Protein AF-Q3SQY5-F1 (afdb_monomer_lite)

InterPro domains:
  IPR007627 RNA polymerase sigma-70 region 2 [PF04542] (38-84)
  IPR013325 RNA polymerase sigma factor, region 2 [SSF88946] (29-99)

Sequence (164 aa):
MTKRPSLSRPSFSRLLNVLMTDRAGVENAVRGRTGEVASADIVQETWLKLANHPSDSAIENPSAFVRRVAKNSATDYLRKERRRSALNTEVHDLLYDTEDELSPERLVIGRQAAECATPSIHCPSSDELRLFRGHGNGGSGSSGFEVRRPAGDAASVFGGWSGV

pLDDT: mean 71.9, std 22.6, range [28.92, 97.06]

Structure (mmCIF, N/CA/C/O backbone):
data_AF-Q3SQY5-F1
#
_entry.id   AF-Q3SQY5-F1
#
loop_
_atom_site.group_PDB
_atom_site.id
_atom_site.type_symbol
_atom_site.label_atom_id
_atom_site.label_alt_id
_atom_site.label_comp_id
_atom_site.label_asym_id
_atom_site.label_entity_id
_atom_site.label_seq_id
_atom_site.pdbx_PDB_ins_code
_atom_site.Cartn_x
_atom_site.Cartn_y
_atom_site.Cartn_z
_atom_site.occupancy
_atom_site.B_iso_or_equiv
_atom_site.auth_seq_id
_atom_site.auth_comp_id
_atom_site.auth_asym_id
_atom_site.auth_atom_id
_atom_site.pdbx_PDB_model_num
ATOM 1 N N . MET A 1 1 ? -6.729 10.608 40.765 1.00 44.75 1 MET A N 1
ATOM 2 C CA . MET A 1 1 ? -6.543 9.387 39.947 1.00 44.75 1 MET A CA 1
ATOM 3 C C . MET A 1 1 ? -7.543 9.401 38.799 1.00 44.75 1 MET A C 1
ATOM 5 O O . MET A 1 1 ? -8.704 9.074 39.001 1.00 44.75 1 MET A O 1
ATOM 9 N N . THR A 1 2 ? -7.138 9.858 37.615 1.00 51.47 2 THR A N 1
ATOM 10 C CA . THR A 1 2 ? -7.990 9.842 36.418 1.00 51.47 2 THR A CA 1
ATOM 11 C C . THR A 1 2 ? -7.954 8.441 35.808 1.00 51.47 2 THR A C 1
ATOM 13 O O . THR A 1 2 ? -6.910 7.944 35.389 1.00 51.47 2 THR A O 1
ATOM 16 N N . LYS A 1 3 ? -9.101 7.759 35.832 1.00 47.69 3 LYS A N 1
ATOM 17 C CA . LYS A 1 3 ? -9.290 6.429 35.248 1.00 47.69 3 LYS A CA 1
ATOM 18 C C . LYS A 1 3 ? -9.076 6.567 33.735 1.00 47.69 3 LYS A C 1
ATOM 20 O O . LYS A 1 3 ? -9.898 7.189 33.069 1.00 47.69 3 LYS A O 1
ATOM 25 N N . ARG A 1 4 ? -7.952 6.067 33.197 1.00 47.44 4 ARG A N 1
ATOM 26 C CA . ARG A 1 4 ? -7.758 6.013 31.737 1.00 47.44 4 ARG A CA 1
ATOM 27 C C . ARG A 1 4 ? -8.934 5.222 31.149 1.00 47.44 4 ARG A C 1
ATOM 29 O O . ARG A 1 4 ? -9.232 4.151 31.686 1.00 47.44 4 ARG A O 1
ATOM 36 N N . PRO A 1 5 ? -9.623 5.728 30.114 1.00 54.88 5 PRO A N 1
ATOM 37 C CA . PRO A 1 5 ? -10.715 4.991 29.497 1.00 54.88 5 PRO A CA 1
ATOM 38 C C . PRO A 1 5 ? -10.173 3.653 28.986 1.00 54.88 5 PRO A C 1
ATOM 40 O O . PRO A 1 5 ? -9.136 3.604 28.325 1.00 54.88 5 PRO A O 1
ATOM 43 N N . SER A 1 6 ? -10.838 2.556 29.348 1.00 51.09 6 SER A N 1
ATOM 44 C CA . SER A 1 6 ? -10.489 1.221 28.869 1.00 51.09 6 SER A CA 1
ATOM 45 C C . SER A 1 6 ? -10.702 1.181 27.357 1.00 51.09 6 SER A C 1
ATOM 47 O O . SER A 1 6 ? -11.838 1.164 26.883 1.00 51.09 6 SER A O 1
ATOM 49 N N . LEU A 1 7 ? -9.605 1.223 26.606 1.00 55.59 7 LEU A N 1
ATOM 50 C CA . LEU A 1 7 ? -9.607 1.178 25.150 1.00 55.59 7 LEU A CA 1
ATOM 51 C C . LEU A 1 7 ? -10.222 -0.148 24.682 1.00 55.59 7 LEU A C 1
ATOM 53 O O . LEU A 1 7 ? -9.710 -1.226 24.988 1.00 55.59 7 LEU A O 1
ATOM 57 N N . SER A 1 8 ? -11.338 -0.067 23.957 1.00 61.56 8 SER A N 1
ATOM 58 C CA . SER A 1 8 ? -11.998 -1.231 23.363 1.00 61.56 8 SER A CA 1
ATOM 59 C C . SER A 1 8 ? -11.048 -1.910 22.377 1.00 61.56 8 SER A C 1
ATOM 61 O O . SER A 1 8 ? -10.639 -1.302 21.389 1.00 61.56 8 SER A O 1
ATOM 63 N N . ARG A 1 9 ? -10.733 -3.185 22.613 1.00 65.12 9 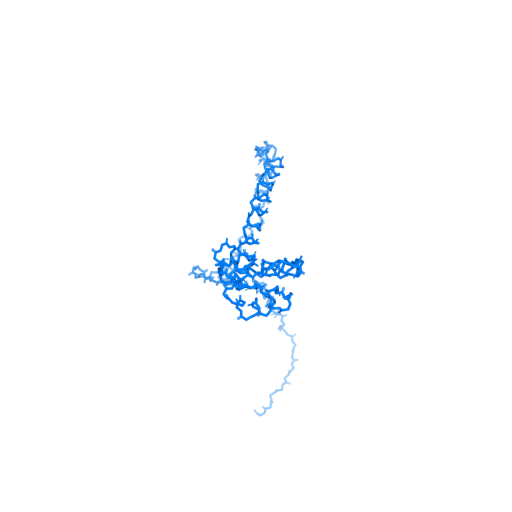ARG A N 1
ATOM 64 C CA . ARG A 1 9 ? -10.001 -4.039 21.667 1.00 65.12 9 ARG A CA 1
ATOM 65 C C . ARG A 1 9 ? -10.817 -4.159 20.374 1.00 65.12 9 ARG A C 1
ATOM 67 O O . ARG A 1 9 ? -11.973 -4.586 20.450 1.00 65.12 9 ARG A O 1
ATOM 74 N N . PRO A 1 10 ? -10.320 -3.739 19.201 1.00 69.56 10 PRO A N 1
ATOM 75 C CA . PRO A 1 10 ? -11.078 -3.926 17.975 1.00 69.5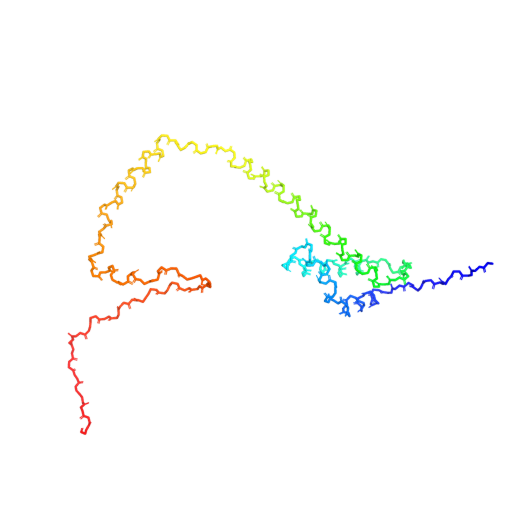6 10 PRO A CA 1
ATOM 76 C C . PRO A 1 10 ? -10.964 -5.378 17.505 1.00 69.56 10 PRO A C 1
ATOM 78 O O . PRO A 1 10 ? -9.873 -5.925 17.369 1.00 69.56 10 PRO A O 1
ATOM 81 N N . SER A 1 11 ? -12.101 -5.991 17.191 1.00 83.81 11 SER A N 1
ATOM 82 C CA . SER A 1 11 ? -12.109 -7.220 16.404 1.00 83.81 11 SER A CA 1
ATOM 83 C C . SER A 1 11 ? -11.656 -6.931 14.969 1.00 83.81 11 SER A C 1
ATOM 85 O O . SER A 1 11 ? -11.804 -5.809 14.472 1.00 83.81 11 SER A O 1
ATOM 87 N N . PHE A 1 12 ? -11.152 -7.951 14.272 1.00 88.56 12 PHE A N 1
ATOM 88 C CA . PHE A 1 12 ? -10.824 -7.860 12.847 1.00 88.56 12 PHE A CA 1
ATOM 89 C C . PHE A 1 12 ? -11.974 -7.254 12.028 1.00 88.56 12 PHE A C 1
ATOM 91 O O . PHE A 1 12 ? -11.747 -6.340 11.239 1.00 88.56 12 PHE A O 1
ATOM 98 N N . SER A 1 13 ? -13.221 -7.659 12.295 1.00 89.25 13 SER A N 1
ATOM 99 C CA . SER A 1 13 ? -14.415 -7.126 11.627 1.00 89.25 13 SER A CA 1
ATOM 100 C C . SER A 1 13 ? -14.546 -5.604 11.747 1.00 89.25 13 SER A C 1
ATOM 102 O O . SER A 1 13 ? -14.976 -4.951 10.799 1.00 89.25 13 SER A O 1
ATOM 104 N N . ARG A 1 14 ? -14.135 -5.010 12.878 1.00 90.69 14 ARG A N 1
ATOM 105 C CA . ARG A 1 14 ? -14.128 -3.550 13.062 1.00 90.69 14 ARG A CA 1
ATOM 106 C C . ARG A 1 14 ? -13.052 -2.877 12.213 1.00 90.69 14 ARG A C 1
ATOM 108 O O . ARG A 1 14 ? -13.329 -1.856 11.592 1.00 90.69 14 ARG A O 1
ATOM 115 N N . LEU A 1 15 ? -11.840 -3.431 12.180 1.00 92.38 15 LEU A N 1
ATOM 116 C CA . LEU A 1 15 ? -10.749 -2.912 11.344 1.00 92.38 15 LEU A CA 1
ATOM 117 C C . LEU A 1 15 ? -11.083 -3.034 9.855 1.00 92.38 15 LEU A C 1
ATOM 119 O O . LEU A 1 15 ? -10.828 -2.111 9.084 1.00 92.38 15 LEU A O 1
ATOM 123 N N . LEU A 1 16 ? -11.710 -4.145 9.470 1.00 92.81 16 LEU A N 1
ATOM 124 C CA . LEU A 1 16 ? -12.164 -4.383 8.112 1.00 92.81 16 LEU A CA 1
ATOM 125 C C . LEU A 1 16 ? -13.266 -3.403 7.711 1.00 92.81 16 LEU A C 1
ATOM 127 O O . LEU A 1 16 ? -13.177 -2.805 6.646 1.00 92.81 16 LEU A O 1
ATOM 131 N N . ASN A 1 17 ? -14.266 -3.180 8.566 1.00 94.50 17 ASN A N 1
ATOM 132 C CA . ASN A 1 17 ? -15.318 -2.201 8.294 1.00 94.50 17 ASN A CA 1
ATOM 133 C C . ASN A 1 17 ? -14.736 -0.796 8.050 1.00 94.50 17 ASN A C 1
ATOM 135 O O . ASN A 1 17 ? -15.119 -0.129 7.090 1.00 94.50 17 ASN A O 1
ATOM 139 N N . VAL A 1 18 ? -13.750 -0.387 8.854 1.00 94.62 18 VAL A N 1
ATOM 140 C CA . VAL A 1 18 ? -13.029 0.881 8.667 1.00 94.62 18 VAL A CA 1
ATOM 141 C C . VAL A 1 18 ? -12.300 0.921 7.323 1.00 94.62 18 VAL A C 1
ATOM 143 O O . VAL A 1 18 ? -12.439 1.900 6.593 1.00 94.62 18 VAL A O 1
ATOM 146 N N . LEU A 1 19 ? -11.559 -0.135 6.975 1.00 94.75 19 LEU A N 1
ATOM 147 C CA . LEU A 1 19 ? -10.857 -0.223 5.692 1.00 94.75 19 LEU A CA 1
ATOM 148 C C . LEU A 1 19 ? -11.824 -0.155 4.503 1.00 94.75 19 LEU A C 1
ATOM 150 O O . LEU A 1 19 ? -11.540 0.538 3.534 1.00 94.75 19 LEU A O 1
ATOM 154 N N . MET A 1 20 ? -12.953 -0.861 4.571 1.00 95.00 20 MET A N 1
ATOM 155 C CA . MET A 1 20 ? -13.927 -0.910 3.477 1.00 95.00 20 MET A CA 1
ATOM 156 C C . MET A 1 20 ? -14.684 0.412 3.325 1.00 95.00 20 MET A C 1
ATOM 158 O O . MET A 1 20 ? -14.947 0.832 2.203 1.00 95.00 20 MET A O 1
ATOM 162 N N . THR A 1 21 ? -14.980 1.097 4.433 1.00 96.69 21 THR A N 1
ATOM 163 C CA . THR A 1 21 ? -15.661 2.402 4.419 1.00 96.69 21 THR A CA 1
ATOM 164 C C . THR A 1 21 ? -14.761 3.510 3.861 1.00 96.69 21 THR A C 1
ATOM 166 O O . THR A 1 21 ? -15.222 4.363 3.112 1.00 96.69 21 THR A O 1
ATOM 169 N N . ASP A 1 22 ? -13.466 3.490 4.188 1.00 94.06 22 ASP A N 1
ATOM 170 C CA . ASP A 1 22 ? -12.476 4.500 3.776 1.00 94.06 22 ASP A CA 1
ATOM 171 C C . ASP A 1 22 ? -11.528 3.976 2.681 1.00 94.06 22 ASP A C 1
ATOM 173 O O . ASP A 1 22 ? -10.376 4.404 2.558 1.00 94.06 22 ASP A O 1
ATOM 177 N N . ARG A 1 23 ? -11.990 3.014 1.874 1.00 93.81 23 ARG A N 1
ATOM 178 C CA . ARG A 1 23 ? -11.135 2.313 0.908 1.00 93.81 23 ARG A CA 1
ATOM 179 C C . ARG A 1 23 ? -10.469 3.274 -0.074 1.00 93.81 23 ARG A C 1
ATOM 181 O O . ARG A 1 23 ? -9.260 3.201 -0.270 1.00 93.81 23 ARG A O 1
ATOM 188 N N . ALA A 1 24 ? -11.235 4.207 -0.638 1.00 93.38 24 ALA A N 1
ATOM 189 C CA . ALA A 1 24 ? -10.720 5.190 -1.590 1.00 93.38 24 ALA A CA 1
ATOM 190 C C . ALA A 1 24 ? -9.651 6.103 -0.961 1.00 93.38 24 ALA A C 1
ATOM 192 O O . ALA A 1 24 ? -8.642 6.418 -1.592 1.00 93.38 24 ALA A O 1
ATOM 193 N N . GLY A 1 25 ? -9.829 6.498 0.305 1.00 92.81 25 GLY A N 1
ATOM 194 C CA . GLY A 1 25 ? -8.846 7.295 1.036 1.00 92.81 25 GLY A CA 1
ATOM 195 C C . GLY A 1 25 ? -7.539 6.536 1.262 1.00 92.81 25 GLY A C 1
ATOM 196 O O . GLY A 1 25 ? -6.454 7.100 1.096 1.00 92.81 25 GLY A O 1
ATOM 197 N N . VAL A 1 26 ? -7.635 5.246 1.591 1.00 94.00 26 VAL A N 1
ATOM 198 C CA . VAL A 1 26 ? -6.478 4.358 1.751 1.00 94.00 26 VAL A CA 1
ATOM 199 C C . VAL A 1 26 ? -5.766 4.122 0.417 1.00 94.00 26 VAL A C 1
ATOM 201 O O . VAL A 1 26 ? -4.546 4.277 0.352 1.00 94.00 26 VAL A O 1
ATOM 204 N N . GLU A 1 27 ? -6.502 3.821 -0.654 1.00 94.75 27 GLU A N 1
ATOM 205 C CA . GLU A 1 27 ? -5.946 3.664 -2.003 1.00 94.75 27 GLU A CA 1
ATOM 206 C C . GLU A 1 27 ? -5.206 4.926 -2.447 1.00 94.75 27 GLU A C 1
ATOM 208 O O . GLU A 1 27 ? -4.061 4.845 -2.879 1.00 94.75 27 GLU A O 1
ATOM 213 N N . ASN A 1 28 ? -5.799 6.108 -2.268 1.00 92.94 28 ASN A N 1
ATOM 214 C CA . ASN A 1 28 ? -5.165 7.373 -2.646 1.00 92.94 28 ASN A CA 1
ATOM 215 C C . ASN A 1 28 ? -3.886 7.654 -1.847 1.00 92.94 28 ASN A C 1
ATOM 217 O O . ASN A 1 28 ? -2.888 8.102 -2.416 1.00 92.94 28 ASN A O 1
ATOM 221 N N . ALA A 1 29 ? -3.875 7.336 -0.548 1.00 89.12 29 ALA A N 1
ATOM 222 C CA . ALA A 1 29 ? -2.691 7.491 0.296 1.00 89.12 29 ALA A CA 1
ATOM 223 C C . ALA A 1 29 ? -1.518 6.591 -0.142 1.00 89.12 29 ALA A C 1
ATOM 225 O O . ALA A 1 29 ? -0.352 6.953 0.042 1.00 89.12 29 ALA A O 1
ATOM 226 N N . VAL A 1 30 ? -1.821 5.424 -0.712 1.00 94.56 30 VAL A N 1
ATOM 227 C CA . VAL A 1 30 ? -0.835 4.460 -1.216 1.00 94.56 30 VAL A CA 1
ATOM 228 C C . VAL A 1 30 ? -0.397 4.796 -2.644 1.00 94.56 30 VAL A C 1
ATOM 230 O O . VAL A 1 30 ? 0.804 4.801 -2.939 1.00 94.56 30 VAL A O 1
ATOM 233 N N . ARG A 1 31 ? -1.356 5.124 -3.516 1.00 94.25 31 ARG A N 1
ATOM 234 C CA . ARG A 1 31 ? -1.158 5.435 -4.938 1.00 94.25 31 ARG A CA 1
ATOM 235 C C . ARG A 1 31 ? -0.142 6.552 -5.131 1.00 94.25 31 ARG A C 1
ATOM 237 O O . ARG A 1 31 ? 0.779 6.401 -5.926 1.00 94.25 31 ARG A O 1
ATOM 244 N N . GLY A 1 32 ? -0.226 7.613 -4.323 1.00 88.56 32 GLY A N 1
ATOM 245 C CA . GLY A 1 32 ? 0.715 8.737 -4.381 1.00 88.56 32 GLY A CA 1
ATOM 246 C C . GLY A 1 32 ? 2.184 8.370 -4.117 1.00 88.56 32 GLY A C 1
ATOM 247 O O . GLY A 1 32 ? 3.063 9.182 -4.376 1.00 88.56 32 GLY A O 1
ATOM 248 N N . ARG A 1 33 ? 2.473 7.168 -3.599 1.00 87.00 33 ARG A N 1
ATOM 249 C CA . ARG A 1 33 ? 3.842 6.702 -3.310 1.00 87.00 33 ARG A CA 1
ATOM 250 C C . ARG A 1 33 ? 4.313 5.573 -4.220 1.00 87.00 33 ARG A C 1
ATOM 252 O O . ARG A 1 33 ? 5.513 5.343 -4.296 1.00 87.00 33 ARG A O 1
ATOM 259 N N . THR A 1 34 ? 3.390 4.826 -4.817 1.00 91.00 34 THR A N 1
ATOM 260 C CA . THR A 1 34 ? 3.687 3.531 -5.459 1.00 91.00 34 THR A CA 1
ATOM 261 C C . THR A 1 34 ? 3.158 3.415 -6.884 1.00 91.00 34 THR A C 1
ATOM 263 O O . THR A 1 34 ? 3.546 2.494 -7.594 1.00 91.00 34 THR A O 1
ATOM 266 N N . GLY A 1 35 ? 2.335 4.368 -7.326 1.00 89.94 35 GLY A N 1
ATOM 267 C CA . GLY A 1 35 ? 1.661 4.318 -8.618 1.00 89.94 35 GLY A CA 1
ATOM 268 C C . GLY A 1 35 ? 0.338 3.557 -8.560 1.00 89.94 35 GLY A C 1
ATOM 269 O O . GLY A 1 35 ? -0.077 3.043 -7.522 1.00 89.94 35 GLY A O 1
ATOM 270 N N . GLU A 1 36 ? -0.359 3.532 -9.692 1.00 88.06 36 GLU A N 1
ATOM 271 C CA . GLU A 1 36 ? -1.694 2.942 -9.803 1.00 88.06 36 GLU A CA 1
ATOM 272 C C . GLU A 1 36 ? -1.670 1.415 -9.712 1.00 88.06 36 GLU A C 1
ATOM 274 O O . GLU A 1 36 ? -2.385 0.848 -8.888 1.00 88.06 36 GLU A O 1
ATOM 279 N N . VAL A 1 37 ? -0.786 0.769 -10.476 1.00 86.56 37 VAL A N 1
ATOM 280 C CA . VAL A 1 37 ? -0.700 -0.697 -10.571 1.00 86.56 37 VAL A CA 1
ATOM 281 C C . VAL A 1 37 ? -0.420 -1.337 -9.208 1.00 86.56 37 VAL A C 1
ATOM 283 O O . VAL A 1 37 ? -1.137 -2.235 -8.786 1.00 86.56 37 VAL A O 1
ATOM 286 N N . ALA A 1 38 ? 0.565 -0.823 -8.467 1.00 91.75 38 ALA A N 1
ATOM 287 C CA . ALA A 1 38 ? 0.957 -1.385 -7.172 1.00 91.75 38 ALA A CA 1
ATOM 288 C C . ALA A 1 38 ? -0.054 -1.110 -6.043 1.00 91.75 38 ALA A C 1
ATOM 290 O O . ALA A 1 38 ? -0.009 -1.750 -4.990 1.00 91.75 38 ALA A O 1
ATOM 291 N N . SER A 1 39 ? -0.957 -0.139 -6.221 1.00 93.00 39 SER A N 1
ATOM 292 C CA . SER A 1 39 ? -1.839 0.311 -5.141 1.00 93.00 39 SER A CA 1
ATOM 293 C C . SER A 1 39 ? -2.837 -0.761 -4.698 1.00 93.00 39 SER A C 1
ATOM 295 O O . SER A 1 39 ? -3.060 -0.919 -3.495 1.00 93.00 39 SER A O 1
ATOM 297 N N . ALA A 1 40 ? -3.389 -1.529 -5.642 1.00 92.62 40 ALA A N 1
ATOM 298 C CA . ALA A 1 40 ? -4.348 -2.594 -5.360 1.00 92.62 40 ALA A CA 1
ATOM 299 C C . ALA A 1 40 ? -3.719 -3.704 -4.503 1.00 92.62 40 ALA A C 1
ATOM 301 O O . ALA A 1 40 ? -4.272 -4.065 -3.459 1.00 92.62 40 ALA A O 1
ATOM 302 N N . ASP A 1 41 ? -2.523 -4.155 -4.883 1.00 94.69 41 ASP A N 1
ATOM 303 C CA . ASP A 1 41 ? -1.765 -5.186 -4.167 1.00 94.69 41 ASP A CA 1
ATOM 304 C C . ASP A 1 41 ? -1.415 -4.743 -2.745 1.00 94.69 41 ASP A C 1
ATOM 306 O O . ASP A 1 41 ? -1.535 -5.502 -1.784 1.00 94.69 41 ASP A O 1
ATOM 310 N N . ILE A 1 42 ? -1.031 -3.479 -2.565 1.00 96.69 42 ILE A N 1
ATOM 311 C CA . ILE A 1 42 ? -0.708 -2.944 -1.238 1.00 96.69 42 ILE A CA 1
ATOM 312 C C . ILE A 1 42 ? -1.955 -2.859 -0.349 1.00 96.69 42 ILE A C 1
ATOM 314 O O . ILE A 1 42 ? -1.869 -3.086 0.862 1.00 96.69 42 ILE A O 1
ATOM 318 N N . VAL A 1 43 ? -3.124 -2.540 -0.910 1.00 95.62 43 VAL A N 1
ATOM 319 C CA . VAL A 1 43 ? -4.386 -2.565 -0.155 1.00 95.62 43 VAL A CA 1
ATOM 320 C C . VAL A 1 43 ? -4.757 -3.994 0.241 1.00 95.62 43 VAL A C 1
ATOM 322 O O . VAL A 1 43 ? -5.205 -4.214 1.368 1.00 95.62 43 VAL A O 1
ATOM 325 N N . GLN A 1 44 ? -4.510 -4.975 -0.623 1.00 94.50 44 GLN A N 1
ATOM 326 C CA . GLN A 1 44 ? -4.675 -6.386 -0.280 1.00 94.50 44 GLN A CA 1
ATOM 327 C C . GLN A 1 44 ? -3.706 -6.823 0.833 1.00 94.50 44 GLN A C 1
ATOM 329 O O . GLN A 1 44 ? -4.128 -7.428 1.817 1.00 94.50 44 GLN A O 1
ATOM 334 N N . GLU A 1 45 ? -2.430 -6.453 0.748 1.00 96.56 45 GLU A N 1
ATOM 335 C CA . GLU A 1 45 ? -1.436 -6.709 1.800 1.00 96.56 45 GLU A CA 1
ATOM 336 C C . GLU A 1 45 ? -1.845 -6.058 3.133 1.00 96.56 45 GLU A C 1
ATOM 338 O O . GLU A 1 45 ? -1.691 -6.636 4.210 1.00 96.56 45 GLU A O 1
ATOM 343 N N . THR A 1 46 ? -2.428 -4.860 3.068 1.00 96.69 46 THR A N 1
ATOM 344 C CA . THR A 1 46 ? -2.989 -4.176 4.239 1.00 96.69 46 THR A CA 1
ATOM 345 C C . THR A 1 46 ? -4.093 -5.015 4.873 1.00 96.69 46 THR A C 1
ATOM 347 O O . THR A 1 46 ? -4.082 -5.206 6.087 1.00 96.69 46 THR A O 1
ATOM 350 N N . TRP A 1 47 ? -5.014 -5.557 4.073 1.00 95.88 47 TRP A N 1
ATOM 351 C CA . TRP A 1 47 ? -6.064 -6.452 4.557 1.00 95.88 47 TRP A CA 1
ATOM 352 C C . TRP A 1 47 ? -5.486 -7.681 5.270 1.00 95.88 47 TRP A C 1
ATOM 354 O O . TRP A 1 47 ? -5.894 -7.975 6.394 1.00 95.88 47 TRP A O 1
ATOM 364 N N . LEU A 1 48 ? -4.481 -8.337 4.677 1.00 95.62 48 LEU A N 1
ATOM 365 C CA . LEU A 1 48 ? -3.814 -9.506 5.266 1.00 95.62 48 LEU A CA 1
ATOM 366 C C . LEU A 1 48 ? -3.164 -9.177 6.616 1.00 95.62 48 LEU A C 1
ATOM 368 O O . LEU A 1 48 ? -3.300 -9.929 7.582 1.00 95.62 48 LEU A O 1
ATOM 372 N N . LYS A 1 49 ? -2.498 -8.023 6.724 1.00 94.31 49 LYS A N 1
ATOM 373 C CA . LYS A 1 49 ? -1.891 -7.569 7.985 1.00 94.31 49 LYS A CA 1
ATOM 374 C C . LYS A 1 49 ? -2.926 -7.256 9.064 1.00 94.31 49 LYS A C 1
ATOM 376 O O . LYS A 1 49 ? -2.662 -7.506 10.236 1.00 94.31 49 LYS A O 1
ATOM 381 N N . LEU A 1 50 ? -4.091 -6.724 8.690 1.00 93.62 50 LEU A N 1
ATOM 382 C CA . LEU A 1 50 ? -5.193 -6.503 9.630 1.00 93.62 50 LEU A CA 1
ATOM 383 C C . LEU A 1 50 ? -5.830 -7.826 10.076 1.00 93.62 50 LEU A C 1
ATOM 385 O O . LEU A 1 50 ? -6.183 -7.950 11.245 1.00 93.62 50 LEU A O 1
ATOM 389 N N . ALA A 1 51 ? -5.950 -8.807 9.176 1.00 91.31 51 ALA A N 1
ATOM 390 C CA . ALA A 1 51 ? -6.481 -10.138 9.479 1.00 91.31 51 ALA A CA 1
ATOM 391 C C . ALA A 1 51 ? -5.593 -10.909 10.462 1.00 91.31 51 ALA A C 1
ATOM 393 O O . ALA A 1 51 ? -6.094 -11.547 11.382 1.00 91.31 51 ALA A O 1
ATOM 394 N N . ASN A 1 52 ? -4.276 -10.778 10.312 1.00 90.75 52 ASN A N 1
ATOM 395 C CA . ASN A 1 52 ? -3.293 -11.396 11.201 1.00 90.75 52 ASN A CA 1
ATOM 396 C C . ASN A 1 52 ? -3.023 -10.582 12.478 1.00 90.75 52 ASN A C 1
ATOM 398 O O . ASN A 1 52 ? -2.149 -10.941 13.268 1.00 90.75 52 ASN A O 1
ATOM 402 N N . HIS A 1 53 ? -3.730 -9.469 12.687 1.00 86.81 53 HIS A N 1
ATOM 403 C CA . HIS A 1 53 ? -3.501 -8.627 13.849 1.00 86.81 53 HIS A CA 1
ATOM 404 C C . HIS A 1 53 ? -4.073 -9.273 15.124 1.00 86.81 53 HIS A C 1
ATOM 406 O O . HIS A 1 53 ? -5.263 -9.603 15.155 1.00 86.81 53 HIS A O 1
ATOM 412 N N . PRO A 1 54 ? -3.285 -9.406 16.209 1.00 80.31 54 PRO A N 1
ATOM 413 C CA . PRO A 1 54 ? -3.757 -10.018 17.446 1.00 80.31 54 PRO A CA 1
ATOM 414 C C . PRO A 1 54 ? -4.960 -9.271 18.027 1.00 80.31 54 PRO A C 1
ATOM 416 O O . PRO A 1 54 ? -4.903 -8.059 18.248 1.00 80.31 54 PRO A O 1
ATOM 419 N N . SER A 1 55 ? -6.032 -9.999 18.336 1.00 68.56 55 SER A N 1
ATOM 420 C CA . SER A 1 55 ? -7.289 -9.430 18.847 1.00 68.56 55 SER A CA 1
ATOM 421 C C . SER A 1 55 ? -7.164 -8.813 20.249 1.00 68.56 55 SER A C 1
ATOM 423 O O . SER A 1 55 ? -8.020 -8.032 20.654 1.00 68.56 55 SER A O 1
ATOM 425 N N . ASP A 1 56 ? -6.093 -9.127 20.986 1.00 62.59 56 ASP A N 1
ATOM 426 C CA . ASP A 1 56 ? -5.870 -8.660 22.363 1.00 62.59 56 ASP A CA 1
ATOM 427 C C . ASP A 1 56 ? -5.238 -7.270 22.482 1.00 62.59 56 ASP A C 1
ATOM 429 O O . ASP A 1 56 ? -5.153 -6.698 23.574 1.00 62.59 56 ASP A O 1
ATOM 433 N N . SER A 1 57 ? -4.822 -6.689 21.363 1.00 70.06 57 SER A N 1
ATOM 434 C CA . SER A 1 57 ? -4.168 -5.386 21.345 1.00 70.06 57 SER A CA 1
ATOM 435 C C . SER A 1 57 ? -5.197 -4.253 21.339 1.00 70.06 57 SER A C 1
ATOM 437 O O . SER A 1 57 ? -6.058 -4.133 20.466 1.00 70.06 57 SER A O 1
ATOM 439 N N . ALA A 1 58 ? -5.131 -3.401 22.358 1.00 77.69 58 ALA A N 1
ATOM 440 C CA . ALA A 1 58 ? -5.998 -2.238 22.457 1.00 77.69 58 ALA A CA 1
ATOM 441 C C . ALA A 1 58 ? -5.603 -1.187 21.405 1.00 77.69 58 ALA A C 1
ATOM 443 O O . ALA A 1 58 ? -4.491 -0.661 21.437 1.00 77.69 58 ALA A O 1
ATOM 444 N N . ILE A 1 59 ? -6.518 -0.858 20.488 1.00 85.00 59 ILE A N 1
ATOM 445 C CA . ILE A 1 59 ? -6.322 0.199 19.487 1.00 85.00 59 ILE A CA 1
ATOM 446 C C . ILE A 1 59 ? -7.308 1.327 19.777 1.00 85.00 59 ILE A C 1
ATOM 448 O O . ILE A 1 59 ? -8.516 1.174 19.618 1.00 85.00 59 ILE A O 1
ATOM 452 N N . GLU A 1 60 ? -6.772 2.482 20.155 1.00 85.56 60 GLU A N 1
ATOM 453 C CA . GLU A 1 60 ? -7.555 3.681 20.467 1.00 85.56 60 GLU A CA 1
ATOM 454 C C . GLU A 1 60 ? -8.211 4.307 19.233 1.00 85.56 60 GLU A C 1
ATOM 456 O O . GLU A 1 60 ? -9.384 4.670 19.267 1.00 85.56 60 GLU A O 1
ATOM 461 N N . ASN A 1 61 ? -7.476 4.383 18.118 1.00 90.06 61 ASN A N 1
ATOM 462 C CA . ASN A 1 61 ? -7.967 4.952 16.866 1.00 90.06 61 ASN A CA 1
ATOM 463 C C . ASN A 1 61 ? -7.830 3.945 15.708 1.00 90.06 61 ASN A C 1
ATOM 465 O O . ASN A 1 61 ? -6.782 3.890 15.056 1.00 90.06 61 ASN A O 1
ATOM 469 N N . PRO A 1 62 ? -8.887 3.156 15.429 1.00 91.12 62 PRO A N 1
ATOM 470 C CA . PRO A 1 62 ? -8.902 2.179 14.342 1.00 91.12 62 PRO A CA 1
ATOM 471 C C . PRO A 1 62 ? -8.617 2.772 12.957 1.00 91.12 62 PRO A C 1
ATOM 473 O O . PRO A 1 62 ? -7.899 2.160 12.175 1.00 91.12 62 PRO A O 1
ATOM 476 N N . SER A 1 63 ? -9.122 3.974 12.654 1.00 92.50 63 SER A N 1
ATOM 477 C CA . SER A 1 63 ? -8.905 4.622 11.349 1.00 92.50 63 SER A CA 1
ATOM 478 C C . SER A 1 63 ? -7.443 5.013 11.148 1.00 92.50 63 SER A C 1
ATOM 480 O O . SER A 1 63 ? -6.824 4.645 10.146 1.00 92.50 63 SER A O 1
ATOM 482 N N . ALA A 1 64 ? -6.847 5.678 12.141 1.00 92.81 64 ALA A N 1
ATOM 483 C CA . ALA A 1 64 ? -5.431 6.027 12.099 1.00 92.81 64 ALA A CA 1
ATOM 484 C C . ALA A 1 64 ? -4.543 4.776 12.040 1.00 92.81 64 ALA A C 1
ATOM 486 O O . ALA A 1 64 ? -3.520 4.772 11.352 1.00 92.81 64 ALA A O 1
ATOM 487 N N . PHE A 1 65 ? -4.944 3.708 12.734 1.00 93.50 65 PHE A N 1
ATOM 488 C CA . PHE A 1 65 ? -4.251 2.429 12.694 1.00 93.50 65 PHE A CA 1
ATOM 489 C C . PHE A 1 65 ? -4.275 1.804 11.292 1.00 93.50 65 PHE A C 1
ATOM 491 O O . PHE A 1 65 ? -3.208 1.525 10.749 1.00 93.50 65 PHE A O 1
ATOM 498 N N . VAL A 1 66 ? -5.446 1.670 10.659 1.00 95.00 66 VAL A N 1
ATOM 499 C CA . VAL A 1 66 ? -5.577 1.130 9.291 1.00 95.00 66 VAL A CA 1
ATOM 500 C C . VAL A 1 66 ? -4.737 1.934 8.294 1.00 95.00 66 VAL A C 1
ATOM 502 O O . VAL A 1 66 ? -3.947 1.362 7.542 1.00 95.00 66 VAL A O 1
ATOM 505 N N . ARG A 1 67 ? -4.815 3.271 8.340 1.00 94.31 67 ARG A N 1
ATOM 506 C CA . ARG A 1 67 ? -4.012 4.151 7.471 1.00 94.31 67 ARG A CA 1
ATOM 507 C C . ARG A 1 67 ? -2.508 3.991 7.704 1.00 94.31 67 ARG A C 1
ATOM 509 O O . ARG A 1 67 ? -1.726 4.034 6.752 1.00 94.31 67 ARG A O 1
ATOM 516 N N . ARG A 1 68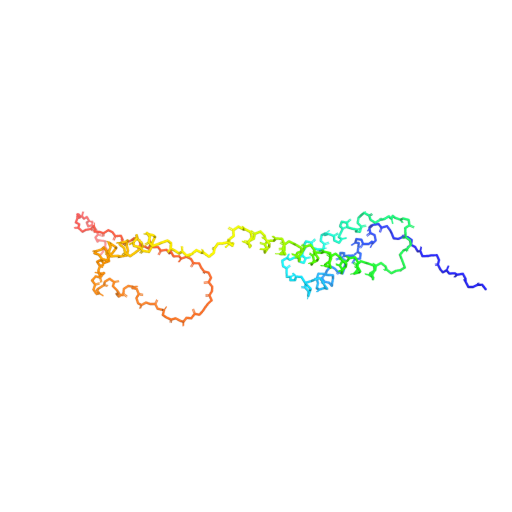 ? -2.081 3.768 8.952 1.00 94.81 68 ARG A N 1
ATOM 517 C CA . ARG A 1 68 ? -0.680 3.471 9.284 1.00 94.81 68 ARG A CA 1
ATOM 518 C C . ARG A 1 68 ? -0.237 2.131 8.701 1.00 94.81 68 ARG A C 1
ATOM 520 O O . ARG A 1 68 ? 0.839 2.076 8.111 1.00 94.81 68 ARG A O 1
ATOM 527 N N . VAL A 1 69 ? -1.049 1.081 8.829 1.00 95.88 69 VAL A N 1
ATOM 528 C CA . VAL A 1 69 ? -0.747 -0.241 8.252 1.00 95.88 69 VAL A CA 1
ATOM 529 C C . VAL A 1 69 ? -0.616 -0.146 6.731 1.00 95.88 69 VAL A C 1
ATOM 531 O O . VAL A 1 69 ? 0.345 -0.679 6.176 1.00 95.88 69 VAL A O 1
ATOM 534 N N . ALA A 1 70 ? -1.493 0.605 6.062 1.00 96.62 70 ALA A N 1
ATOM 535 C CA . ALA A 1 70 ? -1.404 0.834 4.620 1.00 96.62 70 ALA A CA 1
ATOM 536 C C . ALA A 1 70 ? -0.123 1.576 4.213 1.00 96.62 70 ALA A C 1
ATOM 538 O O . ALA A 1 70 ? 0.618 1.126 3.339 1.00 96.62 70 ALA A O 1
ATOM 539 N N . LYS A 1 71 ? 0.202 2.677 4.901 1.00 95.31 71 LYS A N 1
ATOM 540 C CA . LYS A 1 71 ? 1.432 3.447 4.653 1.00 95.31 71 LYS A CA 1
ATOM 541 C C . LYS A 1 71 ? 2.696 2.610 4.870 1.00 95.31 71 LYS A C 1
ATOM 543 O O . LYS A 1 71 ? 3.651 2.712 4.095 1.00 95.31 71 LYS A O 1
ATOM 548 N N . ASN A 1 72 ? 2.713 1.792 5.920 1.00 96.00 72 ASN A N 1
ATOM 549 C CA . ASN A 1 72 ? 3.831 0.898 6.201 1.00 96.00 72 ASN A CA 1
ATOM 550 C C . ASN A 1 72 ? 3.954 -0.171 5.112 1.00 96.00 72 ASN A C 1
ATOM 552 O O . ASN A 1 72 ? 5.048 -0.388 4.607 1.00 96.00 72 ASN A O 1
ATOM 556 N N . SER A 1 73 ? 2.837 -0.748 4.664 1.00 97.06 73 SER A N 1
ATOM 557 C CA . SER A 1 73 ? 2.824 -1.723 3.565 1.00 97.06 73 SER A CA 1
ATOM 558 C C . SER A 1 73 ? 3.334 -1.132 2.253 1.00 97.06 73 SER A C 1
ATOM 560 O O . SER A 1 73 ? 4.143 -1.765 1.582 1.00 97.06 73 SER A O 1
ATOM 562 N N . ALA A 1 74 ? 2.976 0.115 1.937 1.00 96.50 74 ALA A N 1
ATOM 563 C CA . ALA A 1 74 ? 3.541 0.828 0.792 1.00 96.50 74 ALA A CA 1
ATOM 564 C C . ALA A 1 74 ? 5.060 1.037 0.926 1.00 96.50 74 ALA A C 1
ATOM 566 O O . ALA A 1 74 ? 5.810 0.889 -0.034 1.00 96.50 74 ALA A O 1
ATOM 567 N N . THR A 1 75 ? 5.535 1.358 2.132 1.00 95.62 75 THR A N 1
ATOM 568 C CA . THR A 1 75 ? 6.972 1.524 2.401 1.00 95.62 75 THR A CA 1
ATOM 569 C C . THR A 1 75 ? 7.723 0.200 2.249 1.00 95.62 75 THR A C 1
ATOM 571 O O . THR A 1 75 ? 8.799 0.164 1.653 1.00 95.62 75 THR A O 1
ATOM 574 N N . ASP A 1 76 ? 7.155 -0.893 2.754 1.00 95.50 76 ASP A N 1
ATOM 575 C CA . ASP A 1 76 ? 7.727 -2.234 2.627 1.00 95.50 76 ASP A CA 1
ATOM 576 C C . ASP A 1 76 ? 7.770 -2.687 1.166 1.00 95.50 76 ASP A C 1
ATOM 578 O O . ASP A 1 76 ? 8.777 -3.251 0.734 1.00 95.50 76 ASP A O 1
ATOM 582 N N . TYR A 1 77 ? 6.715 -2.394 0.398 1.00 95.50 77 TYR A N 1
ATOM 583 C CA . TYR A 1 77 ? 6.677 -2.612 -1.045 1.00 95.50 77 TYR A CA 1
ATOM 584 C C . TYR A 1 77 ? 7.830 -1.878 -1.738 1.00 95.50 77 TYR A C 1
ATOM 586 O O . TYR A 1 77 ? 8.648 -2.519 -2.389 1.00 95.50 77 TYR A O 1
ATOM 594 N N . LEU A 1 78 ? 7.988 -0.570 -1.507 1.00 94.19 78 LEU A N 1
ATOM 595 C CA . LEU A 1 78 ? 9.071 0.220 -2.110 1.00 94.19 78 LEU A CA 1
ATOM 596 C C . LEU A 1 78 ? 10.468 -0.284 -1.721 1.00 94.19 78 LEU A C 1
ATOM 598 O O . LEU A 1 78 ? 11.388 -0.266 -2.535 1.00 94.19 78 LEU A O 1
ATOM 602 N N . ARG A 1 79 ? 10.645 -0.766 -0.486 1.00 93.69 79 ARG A N 1
ATOM 603 C CA . ARG A 1 79 ? 11.907 -1.385 -0.046 1.00 93.69 79 ARG A CA 1
ATOM 604 C C . ARG A 1 79 ? 12.182 -2.711 -0.749 1.00 93.69 79 ARG A C 1
ATOM 606 O O . ARG A 1 79 ? 13.339 -3.014 -1.030 1.00 93.69 79 ARG A O 1
ATOM 613 N N . LYS A 1 80 ? 11.153 -3.534 -0.980 1.00 93.56 80 LYS A N 1
ATOM 614 C CA . LYS A 1 80 ? 11.275 -4.776 -1.761 1.00 93.56 80 LYS A CA 1
ATOM 615 C C . LYS A 1 80 ? 11.594 -4.452 -3.217 1.00 93.56 80 LYS A C 1
ATOM 617 O O . LYS A 1 80 ? 12.511 -5.053 -3.761 1.00 93.56 80 LYS A O 1
ATOM 622 N N . GLU A 1 81 ? 10.913 -3.469 -3.790 1.00 92.94 81 GLU A N 1
ATOM 623 C CA . GLU A 1 81 ? 11.094 -3.073 -5.183 1.00 92.94 81 GLU A CA 1
ATOM 624 C C . GLU A 1 81 ? 12.485 -2.492 -5.437 1.00 92.94 81 GLU A C 1
ATOM 626 O O . GLU A 1 81 ? 13.175 -2.924 -6.352 1.00 92.94 81 GLU A O 1
ATOM 631 N N . ARG A 1 82 ? 12.983 -1.624 -4.547 1.00 91.00 82 ARG A N 1
ATOM 632 C CA . ARG A 1 82 ? 14.366 -1.132 -4.626 1.00 91.00 82 ARG A CA 1
ATOM 633 C C . ARG A 1 82 ? 15.388 -2.270 -4.555 1.00 91.00 82 ARG A C 1
ATOM 635 O O . ARG A 1 82 ? 16.359 -2.244 -5.299 1.00 91.00 82 ARG A O 1
ATOM 642 N N . ARG A 1 83 ? 15.183 -3.263 -3.680 1.00 90.75 83 ARG A N 1
ATOM 643 C CA . ARG A 1 83 ? 16.076 -4.433 -3.601 1.00 90.75 83 ARG A CA 1
ATOM 644 C C . ARG A 1 83 ? 16.026 -5.283 -4.868 1.00 90.75 83 ARG A C 1
ATOM 646 O O . ARG A 1 83 ? 17.072 -5.719 -5.322 1.00 90.75 83 ARG A O 1
ATOM 653 N N . ARG A 1 84 ? 14.836 -5.503 -5.438 1.00 90.19 84 ARG A N 1
ATOM 654 C CA . ARG A 1 84 ? 14.673 -6.222 -6.713 1.00 90.19 84 ARG A CA 1
ATOM 655 C C . ARG A 1 84 ? 15.352 -5.486 -7.858 1.00 90.19 84 ARG A C 1
ATOM 657 O O . ARG A 1 84 ? 16.059 -6.119 -8.624 1.00 90.19 84 ARG A O 1
ATOM 664 N N . SER A 1 85 ? 15.177 -4.169 -7.934 1.00 88.56 85 SER A N 1
ATOM 665 C CA . SER A 1 85 ? 15.840 -3.340 -8.937 1.00 88.56 85 SER A CA 1
ATOM 666 C C . SER A 1 85 ? 17.359 -3.387 -8.794 1.00 88.56 85 SER A C 1
ATOM 668 O O . SER A 1 85 ? 18.023 -3.560 -9.801 1.00 88.56 85 SER A O 1
ATOM 670 N N . ALA A 1 86 ? 17.900 -3.278 -7.575 1.00 87.19 86 ALA A N 1
ATOM 671 C CA . ALA A 1 86 ? 19.343 -3.369 -7.339 1.00 87.19 86 ALA A CA 1
ATOM 672 C C . ALA A 1 86 ? 19.904 -4.732 -7.765 1.00 87.19 86 ALA A C 1
ATOM 674 O O . ALA A 1 86 ? 20.862 -4.781 -8.522 1.00 87.19 86 ALA A O 1
ATOM 675 N N . LEU A 1 87 ? 19.244 -5.827 -7.372 1.00 86.00 87 LEU A N 1
ATOM 676 C CA . LEU A 1 87 ? 19.626 -7.172 -7.801 1.00 86.00 87 LEU A CA 1
ATOM 677 C C . LEU A 1 87 ? 19.523 -7.337 -9.323 1.00 86.00 87 LEU A C 1
ATOM 679 O O . LEU A 1 87 ? 20.375 -7.970 -9.924 1.00 86.00 87 LEU A O 1
ATOM 683 N N . ASN A 1 88 ? 18.489 -6.783 -9.959 1.00 83.69 88 ASN A N 1
ATOM 684 C CA . ASN A 1 88 ? 18.343 -6.869 -11.409 1.00 83.69 88 ASN A CA 1
ATOM 685 C C . ASN A 1 88 ? 19.436 -6.076 -12.136 1.00 83.69 88 ASN A C 1
ATOM 687 O O . ASN A 1 88 ? 19.915 -6.532 -13.163 1.00 83.69 88 ASN A O 1
ATOM 691 N N . THR A 1 89 ? 19.851 -4.927 -11.594 1.00 80.62 89 THR A N 1
ATOM 692 C CA . THR A 1 89 ? 21.018 -4.187 -12.089 1.00 80.62 89 THR A CA 1
ATOM 693 C C . THR A 1 89 ? 22.291 -5.002 -11.902 1.00 80.62 89 THR A C 1
ATOM 695 O O . THR A 1 89 ? 22.980 -5.225 -12.878 1.00 80.62 89 THR A O 1
ATOM 698 N N . GLU A 1 90 ? 22.554 -5.548 -10.714 1.00 75.75 90 GLU A N 1
ATOM 699 C CA . GLU A 1 90 ? 23.731 -6.398 -10.471 1.00 75.75 90 GLU A CA 1
ATOM 700 C C . GLU A 1 90 ? 23.759 -7.633 -11.385 1.00 75.75 90 GLU A C 1
ATOM 702 O O . GLU A 1 90 ? 24.804 -7.998 -11.907 1.00 75.75 90 GLU A O 1
ATOM 707 N N . VAL A 1 91 ? 22.614 -8.285 -11.603 1.00 80.25 91 VAL A N 1
ATOM 708 C CA . VAL A 1 91 ? 22.494 -9.418 -12.531 1.00 80.25 91 VAL A CA 1
ATOM 709 C C . VAL A 1 91 ? 22.693 -8.965 -13.973 1.00 80.25 91 VAL A C 1
ATOM 711 O O . VAL A 1 91 ? 23.324 -9.684 -14.740 1.00 80.25 91 VAL A O 1
ATOM 714 N N . HIS A 1 92 ? 22.163 -7.803 -14.357 1.00 78.75 92 HIS A N 1
ATOM 715 C CA . HIS A 1 92 ? 22.389 -7.247 -15.684 1.00 78.75 92 HIS A CA 1
ATOM 716 C C . HIS A 1 92 ? 23.871 -6.940 -15.894 1.00 78.75 92 HIS A C 1
ATOM 718 O O . HIS A 1 92 ? 24.429 -7.403 -16.877 1.00 78.75 92 HIS A O 1
ATOM 724 N N . ASP A 1 93 ? 24.518 -6.277 -14.942 1.00 75.75 93 ASP A N 1
ATOM 725 C CA . ASP A 1 93 ? 25.948 -5.997 -14.985 1.00 75.75 93 ASP A CA 1
ATOM 726 C C . ASP A 1 93 ? 26.7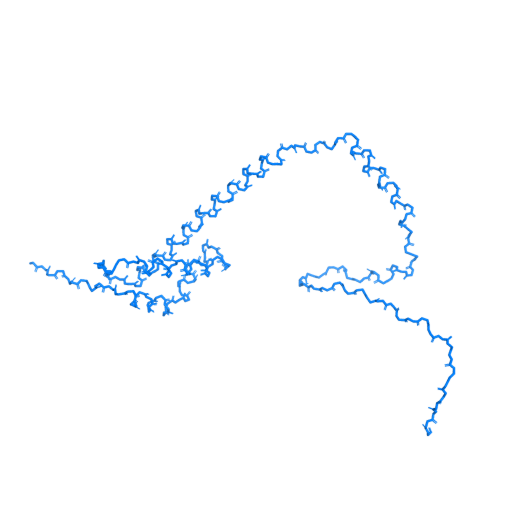29 -7.317 -15.063 1.00 75.75 93 ASP A C 1
ATOM 728 O O . ASP A 1 93 ? 27.492 -7.514 -15.987 1.00 75.75 93 ASP A O 1
ATOM 732 N N . LEU A 1 94 ? 26.461 -8.319 -14.221 1.00 75.38 94 LEU A N 1
ATOM 733 C CA . LEU A 1 94 ? 27.169 -9.609 -14.295 1.00 75.38 94 LEU A CA 1
ATOM 734 C C . LEU A 1 94 ? 26.951 -10.390 -15.602 1.00 75.38 94 LEU A C 1
ATOM 736 O O . LEU A 1 94 ? 27.844 -11.121 -16.030 1.00 75.38 94 LEU A O 1
ATOM 740 N N . LEU A 1 95 ? 25.753 -10.324 -16.187 1.00 76.06 95 LEU A N 1
ATOM 741 C CA . LEU A 1 95 ? 25.413 -11.077 -17.399 1.00 76.06 95 LEU A CA 1
ATOM 742 C C . LEU A 1 95 ? 25.769 -10.331 -18.688 1.00 76.06 95 LEU A C 1
ATOM 744 O O . LEU A 1 95 ? 25.898 -10.977 -19.726 1.00 76.06 95 LEU A O 1
ATOM 748 N N . TYR A 1 96 ? 25.882 -9.004 -18.632 1.00 69.12 96 TYR A N 1
ATOM 749 C CA . TYR A 1 96 ? 26.062 -8.135 -19.791 1.00 69.12 96 TYR A CA 1
ATOM 750 C C . TYR A 1 96 ? 27.282 -7.189 -19.673 1.00 69.12 96 TYR A C 1
ATOM 752 O O . TYR A 1 96 ? 27.513 -6.440 -20.620 1.00 69.12 96 TYR A O 1
ATOM 760 N N . ASP A 1 97 ? 28.116 -7.270 -18.617 1.00 60.53 97 ASP A N 1
ATOM 761 C CA . ASP A 1 97 ? 29.515 -6.780 -18.607 1.00 60.53 97 ASP A CA 1
ATOM 762 C C . ASP A 1 97 ? 30.370 -7.690 -19.491 1.00 60.53 97 ASP A C 1
ATOM 764 O O . ASP A 1 97 ? 31.197 -8.499 -19.068 1.00 60.53 97 ASP A O 1
ATOM 768 N N . THR A 1 98 ? 30.160 -7.528 -20.780 1.00 58.34 98 THR A N 1
ATOM 769 C CA . THR A 1 98 ? 31.217 -7.606 -21.765 1.00 58.34 98 THR A CA 1
ATOM 770 C C . THR A 1 98 ? 30.879 -6.493 -22.723 1.00 58.34 98 THR A C 1
ATOM 772 O O . THR A 1 98 ? 29.808 -6.524 -23.331 1.00 58.34 98 THR A O 1
ATOM 775 N N . GLU A 1 99 ? 31.758 -5.502 -22.847 1.00 59.09 99 GLU A N 1
ATOM 776 C CA . GLU A 1 99 ? 31.781 -4.684 -24.049 1.00 59.09 99 GLU A CA 1
ATOM 777 C C . GLU A 1 99 ? 31.685 -5.669 -25.223 1.00 59.09 99 GLU A C 1
ATOM 779 O O . GLU A 1 99 ? 32.572 -6.502 -25.415 1.00 59.09 99 GLU A O 1
ATOM 784 N N . ASP A 1 100 ? 30.551 -5.664 -25.934 1.00 60.66 100 ASP A N 1
ATOM 785 C CA . ASP A 1 100 ? 30.387 -6.367 -27.206 1.00 60.66 100 ASP A CA 1
ATOM 786 C C . ASP A 1 100 ? 31.262 -5.582 -28.192 1.00 60.66 100 ASP A C 1
ATOM 788 O O . ASP A 1 100 ? 30.770 -4.868 -29.068 1.00 60.66 100 ASP A O 1
ATOM 792 N N . GLU A 1 101 ? 32.587 -5.627 -27.993 1.00 65.94 101 GLU A N 1
ATOM 793 C CA . GLU A 1 101 ? 33.542 -5.379 -29.054 1.00 65.94 101 GLU A CA 1
ATOM 794 C C . GLU A 1 101 ? 33.178 -6.411 -30.107 1.00 65.94 101 GLU A C 1
ATOM 796 O O . GLU A 1 101 ? 33.521 -7.592 -30.022 1.00 65.94 101 GLU A O 1
ATOM 801 N N . LEU A 1 102 ? 32.356 -5.963 -31.057 1.00 66.88 102 LEU A N 1
ATOM 802 C CA . LEU A 1 102 ? 31.939 -6.748 -32.195 1.00 66.88 102 LEU A CA 1
ATOM 803 C C . LEU A 1 102 ? 33.213 -7.306 -32.812 1.00 66.88 102 LEU A C 1
ATOM 805 O O . LEU A 1 102 ? 33.986 -6.561 -33.416 1.00 66.88 102 LEU A O 1
ATOM 809 N N . SER A 1 103 ? 33.420 -8.609 -32.625 1.00 76.00 103 SER A N 1
ATOM 810 C CA . SER A 1 103 ? 34.595 -9.299 -33.140 1.00 76.00 103 SER A CA 1
ATOM 811 C C . SER A 1 103 ? 34.802 -8.907 -34.608 1.00 76.00 103 SER A C 1
ATOM 813 O O . SER A 1 103 ? 33.801 -8.781 -35.332 1.00 76.00 103 SER A O 1
ATOM 815 N N . PRO A 1 104 ? 36.041 -8.708 -35.088 1.00 79.06 104 PRO A N 1
ATOM 816 C CA . PRO A 1 104 ? 36.296 -8.326 -36.476 1.00 79.06 104 PRO A CA 1
ATOM 817 C C . PRO A 1 104 ? 35.536 -9.200 -37.488 1.00 79.06 104 PRO A C 1
ATOM 819 O O . PRO A 1 104 ? 35.015 -8.710 -38.489 1.00 79.06 104 PRO A O 1
ATOM 822 N N . GLU A 1 105 ? 35.372 -10.485 -37.178 1.00 83.00 105 GLU A N 1
ATOM 823 C CA . GLU A 1 105 ? 34.591 -11.453 -37.943 1.00 83.00 105 GLU A CA 1
ATOM 824 C C . GLU A 1 105 ? 33.093 -11.101 -37.972 1.00 83.00 105 GLU A C 1
ATOM 826 O O . GLU A 1 105 ? 32.476 -11.156 -39.035 1.00 83.00 105 GLU A O 1
ATOM 831 N N . ARG A 1 106 ? 32.493 -10.683 -36.847 1.00 79.25 106 ARG A N 1
ATOM 832 C CA . ARG A 1 106 ? 31.084 -10.242 -36.784 1.00 79.25 106 ARG A CA 1
ATOM 833 C C . ARG A 1 106 ? 30.849 -8.970 -37.594 1.00 79.25 106 ARG A C 1
ATOM 835 O O . ARG A 1 106 ? 29.808 -8.859 -38.241 1.00 79.25 106 ARG A O 1
ATOM 842 N N . LEU A 1 107 ? 31.803 -8.038 -37.594 1.00 84.00 107 LEU A N 1
ATOM 843 C CA . LEU A 1 107 ? 31.734 -6.826 -38.418 1.00 84.00 107 LEU A CA 1
ATOM 844 C C . LEU A 1 107 ? 31.763 -7.162 -39.913 1.00 84.00 107 LEU A C 1
ATOM 846 O O . LEU A 1 107 ? 30.954 -6.636 -40.681 1.00 84.00 107 LEU A O 1
ATOM 850 N N . VAL A 1 108 ? 32.650 -8.073 -40.323 1.00 88.75 108 VAL A N 1
ATOM 851 C CA . VAL A 1 108 ? 32.736 -8.543 -41.714 1.00 88.75 108 VAL A CA 1
ATOM 852 C C . VAL A 1 108 ? 31.457 -9.273 -42.127 1.00 88.75 108 VAL A C 1
ATOM 854 O O . VAL A 1 108 ? 30.893 -8.955 -43.172 1.00 88.75 108 VAL A O 1
ATOM 857 N N . ILE A 1 109 ? 30.948 -10.184 -41.291 1.00 85.69 109 ILE A N 1
ATOM 858 C CA . ILE A 1 109 ? 29.699 -10.916 -41.549 1.00 85.69 109 ILE A CA 1
ATOM 859 C C . ILE A 1 109 ? 28.510 -9.951 -41.655 1.00 85.69 109 ILE A C 1
ATOM 861 O O . ILE A 1 109 ? 27.706 -10.072 -42.576 1.00 85.69 109 ILE A O 1
ATOM 865 N N . GLY A 1 110 ? 28.405 -8.965 -40.758 1.00 83.19 110 GLY A N 1
ATOM 866 C CA . GLY A 1 110 ? 27.341 -7.957 -40.797 1.00 83.19 110 GLY A CA 1
ATOM 867 C C . GLY A 1 110 ? 27.375 -7.113 -42.072 1.00 83.19 110 GLY A C 1
ATOM 868 O O . GLY A 1 110 ? 26.337 -6.881 -42.694 1.00 83.19 110 GLY A O 1
ATOM 869 N N . ARG A 1 111 ? 28.573 -6.709 -42.513 1.00 85.56 111 ARG A N 1
ATOM 870 C CA . ARG A 1 111 ? 28.764 -5.965 -43.764 1.00 85.56 111 ARG A CA 1
ATOM 871 C C . ARG A 1 111 ? 28.392 -6.799 -44.989 1.00 85.56 111 ARG A C 1
ATOM 873 O O . ARG A 1 111 ? 27.649 -6.319 -45.839 1.00 85.56 111 ARG A O 1
ATOM 880 N N . GLN A 1 112 ? 28.838 -8.052 -45.047 1.00 86.25 112 GLN A N 1
ATOM 881 C CA . GLN A 1 112 ? 28.499 -8.973 -46.135 1.00 86.25 112 GLN A CA 1
ATOM 882 C C . GLN A 1 112 ? 26.999 -9.282 -46.182 1.00 86.25 112 GLN A C 1
ATOM 884 O O . GLN A 1 112 ? 26.418 -9.333 -47.263 1.00 86.25 112 GLN A O 1
ATOM 889 N N . ALA A 1 113 ? 26.351 -9.448 -45.026 1.00 81.81 113 ALA A N 1
ATOM 890 C CA . ALA A 1 113 ? 24.907 -9.653 -44.945 1.00 81.81 113 ALA A CA 1
ATOM 891 C C . ALA A 1 113 ? 24.128 -8.434 -45.466 1.00 81.81 113 ALA A C 1
ATOM 893 O O . ALA A 1 113 ? 23.166 -8.600 -46.216 1.00 81.81 113 ALA A O 1
ATOM 894 N N . ALA A 1 114 ? 24.565 -7.216 -45.126 1.00 78.06 114 ALA A N 1
ATOM 895 C CA . ALA A 1 114 ? 23.974 -5.984 -45.644 1.00 78.06 114 ALA A CA 1
ATOM 896 C C . ALA A 1 114 ? 24.174 -5.845 -47.161 1.00 78.06 114 ALA A C 1
ATOM 898 O O . ALA A 1 114 ? 23.220 -5.547 -47.874 1.00 78.06 114 ALA A O 1
ATOM 899 N N . GLU A 1 115 ? 25.381 -6.116 -47.666 1.00 76.75 115 GLU A N 1
ATOM 900 C CA . GLU A 1 115 ? 25.693 -6.100 -49.101 1.00 76.75 115 GLU A CA 1
ATOM 901 C C . GLU A 1 115 ? 24.861 -7.143 -49.872 1.00 76.75 115 GLU A C 1
ATOM 903 O O . GLU A 1 115 ? 24.265 -6.818 -50.899 1.00 76.75 115 GLU A O 1
ATOM 908 N N . CYS A 1 116 ? 24.720 -8.361 -49.341 1.00 69.44 116 CYS A N 1
ATOM 909 C CA . CYS A 1 116 ? 23.915 -9.436 -49.931 1.00 69.44 116 CYS A CA 1
ATOM 910 C C . CYS A 1 116 ? 22.400 -9.143 -49.908 1.00 69.44 116 CYS A C 1
ATOM 912 O O . CYS A 1 116 ? 21.662 -9.621 -50.769 1.00 69.44 116 CYS A O 1
ATOM 914 N N . ALA A 1 117 ? 21.923 -8.313 -48.973 1.00 64.12 117 ALA A N 1
ATOM 915 C CA . ALA A 1 117 ? 20.527 -7.876 -48.924 1.00 64.12 117 ALA A CA 1
ATOM 916 C C . ALA A 1 117 ? 20.185 -6.797 -49.976 1.00 64.12 117 ALA A C 1
ATOM 918 O O . ALA A 1 117 ? 19.015 -6.645 -50.336 1.00 64.12 117 ALA A O 1
ATOM 919 N N . THR A 1 118 ? 21.177 -6.069 -50.511 1.00 58.09 118 THR A N 1
ATOM 920 C CA . THR A 1 118 ? 20.949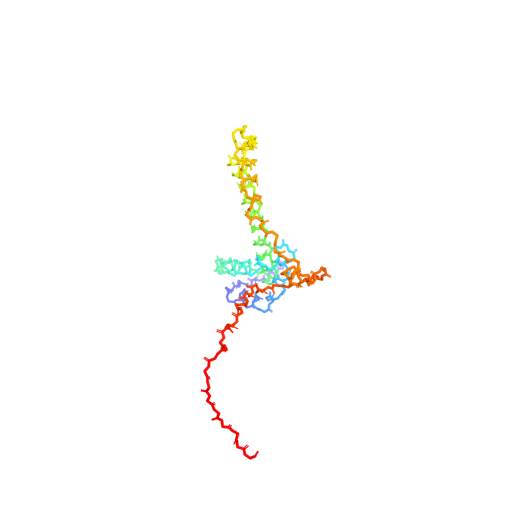 -4.974 -51.478 1.00 58.09 118 THR A CA 1
ATOM 921 C C . THR A 1 118 ? 20.310 -5.378 -52.818 1.00 58.09 118 THR A C 1
ATOM 923 O O . THR A 1 118 ? 19.436 -4.634 -53.263 1.00 58.09 118 THR A O 1
ATOM 926 N N . PRO A 1 119 ? 20.611 -6.527 -53.463 1.00 56.34 119 PRO A N 1
ATOM 927 C CA . PRO A 1 119 ? 19.935 -6.904 -54.708 1.00 56.34 119 PRO A CA 1
ATOM 928 C C . PRO A 1 119 ? 18.473 -7.346 -54.525 1.00 56.34 119 PRO A C 1
ATOM 930 O O . PRO A 1 119 ? 17.747 -7.416 -55.513 1.00 56.34 119 PRO A O 1
ATOM 933 N N . SER A 1 120 ? 18.021 -7.635 -53.295 1.00 50.28 120 SER A N 1
ATOM 934 C CA . SER A 1 120 ? 16.630 -8.049 -53.020 1.00 50.28 120 SER A CA 1
ATOM 935 C C . SER A 1 120 ? 15.725 -6.911 -52.549 1.00 50.28 120 SER A C 1
ATOM 937 O O . SER A 1 120 ? 14.508 -7.084 -52.502 1.00 50.28 120 SER A O 1
ATOM 939 N N . ILE A 1 121 ? 16.272 -5.719 -52.289 1.00 53.59 121 ILE A N 1
ATOM 940 C CA . ILE A 1 121 ? 15.479 -4.484 -52.264 1.00 53.59 121 ILE A CA 1
ATOM 941 C C . ILE A 1 121 ? 15.293 -4.060 -53.726 1.00 53.59 121 ILE A C 1
ATOM 943 O O . ILE A 1 121 ? 15.786 -3.031 -54.184 1.00 53.59 121 ILE A O 1
ATOM 947 N N . HIS A 1 122 ? 14.595 -4.906 -54.492 1.00 53.72 122 HIS A N 1
ATOM 948 C CA . HIS A 1 122 ? 13.950 -4.469 -55.716 1.00 53.72 122 HIS A CA 1
ATOM 949 C C . HIS A 1 122 ? 13.057 -3.309 -55.294 1.00 53.72 122 HIS A C 1
ATOM 951 O O . HIS A 1 122 ? 12.090 -3.491 -54.558 1.00 53.72 122 HIS A O 1
ATOM 957 N N . CYS A 1 123 ? 13.437 -2.110 -55.722 1.00 49.53 123 CYS A N 1
ATOM 958 C CA . CYS A 1 123 ? 12.637 -0.904 -55.630 1.00 49.53 123 CYS A CA 1
ATOM 959 C C . CYS A 1 123 ? 11.189 -1.267 -55.988 1.00 49.53 123 CYS A C 1
ATOM 961 O O . CYS A 1 123 ? 10.971 -1.643 -57.142 1.00 49.53 123 CYS A O 1
ATOM 963 N N . PRO A 1 124 ? 10.205 -1.235 -55.070 1.00 50.59 124 PRO A N 1
ATOM 964 C CA . PRO A 1 124 ? 8.817 -1.217 -55.500 1.00 50.59 124 PRO A CA 1
ATOM 965 C C . PRO A 1 124 ? 8.742 -0.109 -56.546 1.00 50.59 124 PRO A C 1
ATOM 967 O O . PRO A 1 124 ? 9.134 1.031 -56.269 1.00 50.59 124 PRO A O 1
ATOM 970 N N . SER A 1 125 ? 8.390 -0.465 -57.785 1.00 52.47 125 SER A N 1
ATOM 971 C CA . SER A 1 125 ? 8.270 0.516 -58.862 1.00 52.47 125 SER A CA 1
ATOM 972 C C . SER A 1 125 ? 7.438 1.696 -58.346 1.00 52.47 125 SER A C 1
ATOM 974 O O . SER A 1 125 ? 6.615 1.525 -57.448 1.00 52.47 125 SER A O 1
ATOM 976 N N . SER A 1 126 ? 7.680 2.911 -58.838 1.00 48.62 126 SER A N 1
ATOM 977 C CA . SER A 1 126 ? 7.125 4.147 -58.255 1.00 48.62 126 SER A CA 1
ATOM 978 C C . SER A 1 126 ? 5.602 4.112 -57.982 1.00 48.62 1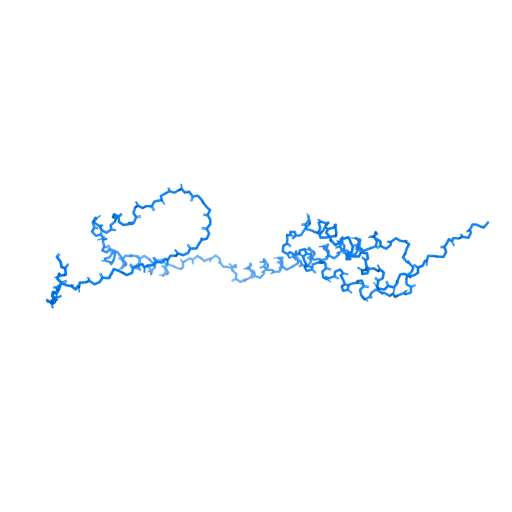26 SER A C 1
ATOM 980 O O . SER A 1 126 ? 5.128 4.829 -57.098 1.00 48.62 126 SER A O 1
ATOM 982 N N . ASP A 1 127 ? 4.855 3.237 -58.663 1.00 49.56 127 ASP A N 1
ATOM 983 C CA . ASP A 1 127 ? 3.432 2.970 -58.435 1.00 49.56 127 ASP A CA 1
ATOM 984 C C . ASP A 1 127 ? 3.107 2.248 -57.109 1.00 49.56 127 ASP A C 1
ATOM 986 O O . ASP A 1 127 ? 2.113 2.585 -56.469 1.00 49.56 127 ASP A O 1
ATOM 990 N N . GLU A 1 128 ? 3.957 1.344 -56.615 1.00 48.84 128 GLU A N 1
ATOM 991 C CA . GLU A 1 128 ? 3.782 0.668 -55.315 1.00 48.84 128 GLU A CA 1
ATOM 992 C C . GLU A 1 128 ? 4.112 1.590 -54.122 1.00 48.84 128 GLU A C 1
ATOM 994 O O . GLU A 1 128 ? 3.531 1.472 -53.041 1.00 48.84 128 GLU A O 1
ATOM 999 N N . LEU A 1 129 ? 4.975 2.594 -54.326 1.00 44.06 129 LEU A N 1
ATOM 1000 C CA . LEU A 1 129 ? 5.304 3.606 -53.311 1.00 44.06 129 LEU A CA 1
ATOM 1001 C C . LEU A 1 129 ? 4.173 4.619 -53.063 1.00 44.06 129 LEU A C 1
ATOM 1003 O O . LEU A 1 129 ? 4.184 5.301 -52.033 1.00 44.06 129 LEU A O 1
ATOM 1007 N N . ARG A 1 130 ? 3.185 4.733 -53.967 1.00 46.59 130 ARG A N 1
ATOM 1008 C CA . ARG A 1 130 ? 1.997 5.579 -53.740 1.00 46.59 130 ARG A CA 1
ATOM 1009 C C . ARG A 1 130 ? 1.098 5.031 -52.636 1.00 46.59 130 ARG A C 1
ATOM 1011 O O . ARG A 1 130 ? 0.462 5.826 -51.951 1.00 46.59 130 ARG A O 1
ATOM 1018 N N . LEU A 1 131 ? 1.089 3.715 -52.419 1.00 50.62 131 LEU A N 1
ATOM 1019 C CA . LEU A 1 131 ? 0.294 3.094 -51.357 1.00 50.62 131 LEU A CA 1
ATOM 1020 C C . LEU A 1 131 ? 0.884 3.351 -49.957 1.00 50.62 131 LEU A C 1
ATOM 1022 O O . LEU A 1 131 ? 0.154 3.354 -48.972 1.00 50.62 131 LEU A O 1
ATOM 1026 N N . PHE A 1 132 ? 2.194 3.606 -49.870 1.00 43.47 132 PHE A N 1
ATOM 1027 C CA . PHE A 1 132 ? 2.922 3.761 -48.605 1.00 43.47 132 PHE A CA 1
ATOM 1028 C C . PHE A 1 132 ? 3.079 5.207 -48.118 1.00 43.47 132 PHE A C 1
ATOM 1030 O O . PHE A 1 132 ? 3.544 5.431 -47.001 1.00 43.47 132 PHE A O 1
ATOM 1037 N N . ARG A 1 133 ? 2.695 6.213 -48.915 1.00 45.59 133 ARG A N 1
ATOM 1038 C CA . ARG A 1 133 ? 2.842 7.627 -48.533 1.00 45.59 133 ARG A CA 1
ATOM 1039 C C . ARG A 1 133 ? 1.538 8.192 -47.968 1.00 45.59 133 ARG A C 1
ATOM 1041 O O . ARG A 1 133 ? 0.936 9.092 -48.542 1.00 45.59 133 ARG A O 1
ATOM 1048 N N . GLY A 1 134 ? 1.133 7.666 -46.815 1.00 41.69 134 GLY A N 1
ATOM 1049 C CA . GLY A 1 134 ? 0.065 8.208 -45.979 1.00 41.69 134 GLY A CA 1
ATOM 1050 C C . GLY A 1 134 ? 0.513 8.283 -44.520 1.00 41.69 134 GLY A C 1
ATOM 1051 O O . GLY A 1 134 ? 0.749 7.256 -43.900 1.00 41.69 134 GLY A O 1
ATOM 1052 N N . HIS A 1 135 ? 0.589 9.511 -44.001 1.00 38.50 135 HIS A N 1
ATOM 1053 C CA . HIS A 1 135 ? 0.789 9.912 -42.600 1.00 38.50 135 HIS A CA 1
ATOM 1054 C C . HIS A 1 135 ? 2.207 9.914 -42.011 1.00 38.50 135 HIS A C 1
ATOM 1056 O O . HIS A 1 135 ? 2.614 9.058 -41.234 1.00 38.50 135 HIS A O 1
ATOM 1062 N N . GLY A 1 136 ? 2.892 11.036 -42.256 1.00 39.53 136 GLY A N 1
ATOM 1063 C CA . GLY A 1 136 ? 3.742 11.643 -41.239 1.00 39.53 136 GLY A CA 1
ATOM 1064 C C . GLY A 1 136 ? 2.897 12.376 -40.185 1.00 39.53 136 GLY A C 1
ATOM 1065 O O . GLY A 1 136 ? 2.035 13.181 -40.528 1.00 39.53 136 GLY A O 1
ATOM 1066 N N . ASN A 1 137 ? 3.215 12.087 -38.923 1.00 45.28 137 ASN A N 1
ATOM 1067 C CA . ASN A 1 137 ? 3.019 12.872 -37.699 1.00 45.28 137 ASN A CA 1
ATOM 1068 C C . ASN A 1 137 ? 1.591 13.239 -37.254 1.00 45.28 137 ASN A C 1
ATOM 1070 O O . ASN A 1 137 ? 1.106 14.348 -37.463 1.00 45.28 137 ASN A O 1
ATOM 1074 N N . GLY A 1 138 ? 1.014 12.344 -36.452 1.00 34.25 138 GLY A N 1
ATOM 1075 C CA . GLY A 1 138 ? 0.008 12.642 -35.432 1.00 34.25 138 GLY A CA 1
ATOM 1076 C C . GLY A 1 138 ? 0.026 11.514 -34.400 1.00 34.25 138 GLY A C 1
ATOM 1077 O O . GLY A 1 138 ? -0.097 10.354 -34.772 1.00 34.25 138 GLY A O 1
ATOM 1078 N N . GLY A 1 139 ? 0.298 11.825 -33.133 1.00 36.72 139 GLY A N 1
ATOM 1079 C CA . GLY A 1 139 ? 0.456 10.820 -32.083 1.00 36.72 139 GLY A CA 1
ATOM 1080 C C . GLY A 1 139 ? -0.839 10.105 -31.678 1.00 36.72 139 GLY A C 1
ATOM 1081 O O . GLY A 1 139 ? -1.937 10.507 -32.051 1.00 36.72 139 GLY A O 1
ATOM 1082 N N . SER A 1 140 ? -0.652 9.131 -30.781 1.00 40.47 140 SER A N 1
ATOM 1083 C CA . SER A 1 140 ? -1.654 8.422 -29.969 1.00 40.47 140 SER A CA 1
ATOM 1084 C C . SER A 1 140 ? -2.275 7.154 -30.566 1.00 40.47 140 SER A C 1
ATOM 1086 O O . SER A 1 140 ? -2.896 7.179 -31.620 1.00 40.47 140 SER A O 1
ATOM 1088 N N . GLY A 1 141 ? -2.209 6.074 -29.781 1.00 32.81 141 GLY A N 1
ATOM 1089 C CA . GLY A 1 141 ? -3.208 5.007 -29.805 1.00 32.81 141 GLY A CA 1
ATOM 1090 C C . GLY A 1 141 ? -2.818 3.745 -30.571 1.00 32.81 141 GLY A C 1
ATOM 1091 O O . GLY A 1 141 ? -2.424 3.776 -31.726 1.00 32.81 141 GLY A O 1
ATOM 1092 N N . SER A 1 142 ? -2.951 2.614 -29.887 1.00 38.41 142 SER A N 1
ATOM 1093 C CA . SER A 1 142 ? -2.783 1.249 -30.381 1.00 38.41 142 SER A CA 1
ATOM 1094 C C . SER A 1 142 ? -3.509 0.903 -31.690 1.00 38.41 142 SER A C 1
ATOM 1096 O O . SER A 1 142 ? -4.587 1.424 -31.960 1.00 38.41 142 SER A O 1
ATOM 1098 N N . SER A 1 143 ? -3.020 -0.189 -32.292 1.00 39.59 143 SER A N 1
ATOM 1099 C CA . SER A 1 143 ? -3.771 -1.318 -32.882 1.00 39.59 143 SER A CA 1
ATOM 1100 C C . SER A 1 143 ? -3.795 -1.448 -34.414 1.00 39.59 143 SER A C 1
ATOM 1102 O O . SER A 1 143 ? -4.220 -0.554 -35.130 1.00 39.59 143 SER A O 1
ATOM 1104 N N . GLY A 1 144 ? -3.378 -2.636 -34.878 1.00 37.22 144 GLY A N 1
ATOM 1105 C CA . GLY A 1 144 ? -3.819 -3.251 -36.136 1.00 37.22 144 GLY A CA 1
ATOM 1106 C C . GLY A 1 144 ? -3.035 -2.902 -37.404 1.00 37.22 144 GLY A C 1
ATOM 1107 O O . GLY A 1 144 ? -3.466 -2.058 -38.178 1.00 37.22 144 GLY A O 1
ATOM 1108 N N . PHE A 1 145 ? -1.947 -3.625 -37.694 1.00 35.59 145 PHE A N 1
ATOM 1109 C CA . PHE A 1 145 ? -1.433 -3.727 -39.067 1.00 35.59 145 PHE A CA 1
ATOM 1110 C C . PHE A 1 145 ? -2.194 -4.851 -39.787 1.00 35.59 145 PHE A C 1
ATOM 1112 O O . PHE A 1 145 ? -1.850 -6.024 -39.656 1.00 35.59 145 PHE A O 1
ATOM 1119 N N . GLU A 1 146 ? -3.271 -4.505 -40.493 1.00 40.12 146 GLU A N 1
ATOM 1120 C CA . GLU A 1 146 ? -4.049 -5.443 -41.309 1.00 40.12 146 GLU A CA 1
ATOM 1121 C C . GLU A 1 146 ? -3.617 -5.331 -42.781 1.00 40.12 146 GLU A C 1
ATOM 1123 O O . GLU A 1 146 ? -3.873 -4.333 -43.456 1.00 40.12 146 GLU A O 1
ATOM 1128 N N . VAL A 1 147 ? -2.931 -6.359 -43.292 1.00 41.53 147 VAL A N 1
ATOM 1129 C CA . VAL A 1 147 ? -2.559 -6.457 -44.712 1.00 41.53 147 VAL A CA 1
ATOM 1130 C C . VAL A 1 147 ? -3.754 -6.994 -45.496 1.00 41.53 147 VAL A C 1
ATOM 1132 O O . VAL A 1 147 ? -4.038 -8.193 -45.490 1.00 41.53 147 VAL A O 1
ATOM 1135 N N . ARG A 1 148 ? -4.456 -6.105 -46.204 1.00 35.00 148 ARG A N 1
ATOM 1136 C CA . ARG A 1 148 ? -5.531 -6.473 -47.132 1.00 35.00 148 ARG A CA 1
ATOM 1137 C C . ARG A 1 148 ? -4.926 -7.110 -48.385 1.00 35.00 148 ARG A C 1
ATOM 1139 O O . ARG A 1 148 ? -4.310 -6.422 -49.195 1.00 35.00 148 ARG A O 1
ATOM 1146 N N . ARG A 1 149 ? -5.108 -8.423 -48.563 1.00 36.78 149 ARG A N 1
ATOM 1147 C CA . ARG A 1 149 ? -4.807 -9.089 -49.842 1.00 36.78 149 ARG A CA 1
ATOM 1148 C C . ARG A 1 149 ? -5.728 -8.517 -50.932 1.00 36.78 149 ARG A C 1
ATOM 1150 O O . ARG A 1 149 ? -6.939 -8.473 -50.699 1.00 36.78 149 ARG A O 1
ATOM 1157 N N . PRO A 1 150 ? -5.214 -8.087 -52.097 1.00 37.28 150 PRO A N 1
ATOM 1158 C CA . PRO A 1 150 ? -6.074 -7.713 -53.211 1.00 37.28 150 PRO A CA 1
ATOM 1159 C C . PRO A 1 150 ? -6.825 -8.952 -53.714 1.00 37.28 150 PRO A C 1
ATOM 1161 O O . PRO A 1 150 ? -6.242 -10.013 -53.938 1.00 37.28 150 PRO A O 1
ATOM 1164 N N . ALA A 1 151 ? -8.144 -8.820 -53.833 1.00 37.00 151 ALA A N 1
ATOM 1165 C CA . ALA A 1 151 ? -9.016 -9.839 -54.387 1.00 37.00 151 ALA A CA 1
ATOM 1166 C C . ALA A 1 151 ? -8.929 -9.829 -55.923 1.00 37.00 151 ALA A C 1
ATOM 1168 O O . ALA A 1 151 ? -9.272 -8.830 -56.541 1.00 37.00 151 ALA A O 1
ATOM 1169 N N . GLY A 1 152 ? -8.495 -10.961 -56.484 1.00 36.06 152 GLY A N 1
ATOM 1170 C CA . GLY A 1 152 ? -9.008 -11.573 -57.714 1.00 36.06 152 GLY A CA 1
ATOM 1171 C C . GLY A 1 152 ? -8.872 -10.828 -59.044 1.00 36.06 152 GLY A C 1
ATOM 1172 O O . GLY A 1 152 ? -9.718 -10.007 -59.384 1.00 36.06 152 GLY A O 1
ATOM 1173 N N . ASP A 1 153 ? -7.953 -11.307 -59.886 1.00 38.91 153 ASP A N 1
ATOM 1174 C CA . ASP A 1 153 ? -8.244 -11.451 -61.315 1.00 38.91 153 ASP A CA 1
ATOM 1175 C C . ASP A 1 153 ? -9.333 -12.524 -61.478 1.00 38.91 153 ASP A C 1
ATOM 1177 O O . ASP A 1 153 ? -9.090 -13.723 -61.336 1.00 38.91 153 ASP A O 1
ATOM 1181 N N . ALA A 1 154 ? -10.557 -12.082 -61.751 1.00 38.91 154 ALA A N 1
ATOM 1182 C CA . ALA A 1 154 ? -11.640 -12.919 -62.251 1.00 38.91 154 ALA A CA 1
ATOM 1183 C C . ALA A 1 154 ? -12.404 -12.136 -63.324 1.00 38.91 154 ALA A C 1
ATOM 1185 O O . ALA A 1 154 ? -13.503 -11.635 -63.103 1.00 38.91 154 ALA A O 1
ATOM 1186 N N . ALA A 1 155 ? -11.800 -12.025 -64.507 1.00 34.03 155 ALA A N 1
ATOM 1187 C CA . ALA A 1 155 ? -12.469 -11.570 -65.717 1.00 34.03 155 ALA A CA 1
ATOM 1188 C C . ALA A 1 155 ? -12.442 -12.690 -66.766 1.00 34.03 155 ALA A C 1
ATOM 1190 O O . ALA A 1 155 ? -11.549 -12.760 -67.604 1.00 34.03 155 ALA A O 1
ATOM 1191 N N . SER A 1 156 ? -13.409 -13.606 -66.672 1.00 34.75 156 SER A N 1
ATOM 1192 C CA . SER A 1 156 ? -14.186 -14.161 -67.797 1.00 34.75 156 SER A CA 1
ATOM 1193 C C . SER A 1 156 ? -14.891 -15.448 -67.365 1.00 34.75 156 SER A C 1
ATOM 1195 O O . SER A 1 156 ? -14.265 -16.490 -67.303 1.00 34.75 156 SER A O 1
ATOM 1197 N N . VAL A 1 157 ? -16.197 -15.380 -67.086 1.00 35.41 157 VAL A N 1
ATOM 1198 C CA . VAL A 1 157 ? -17.223 -16.279 -67.652 1.00 35.41 157 VAL A CA 1
ATOM 1199 C C . VAL A 1 157 ? -18.580 -15.573 -67.520 1.00 35.41 157 VAL A C 1
ATOM 1201 O O . VAL A 1 157 ? -18.930 -15.019 -66.483 1.00 35.41 157 VAL A O 1
ATOM 1204 N N . PHE A 1 158 ? -19.295 -15.581 -68.640 1.00 28.92 158 PHE A N 1
ATOM 1205 C CA . PHE A 1 158 ? -20.661 -15.134 -68.896 1.00 28.92 158 PHE A CA 1
ATOM 1206 C C . PHE A 1 158 ? -21.721 -15.630 -67.893 1.00 28.92 158 PHE A C 1
ATOM 1208 O O . PHE A 1 158 ? -21.678 -16.773 -67.449 1.00 28.92 158 PHE A O 1
ATOM 1215 N N . GLY A 1 159 ? -22.770 -14.825 -67.692 1.00 32.91 159 GLY A N 1
ATOM 1216 C CA . GLY A 1 159 ? -24.051 -15.270 -67.130 1.00 32.91 159 GLY A CA 1
ATOM 1217 C C . GLY A 1 159 ? -24.974 -14.099 -66.801 1.00 32.91 159 GLY A C 1
ATOM 1218 O O . GLY A 1 159 ? -24.889 -13.536 -65.718 1.00 32.91 159 GLY A O 1
ATOM 1219 N N . GLY A 1 160 ? -25.805 -13.689 -67.761 1.00 32.31 160 GLY A N 1
ATOM 1220 C CA . GLY A 1 160 ? -26.700 -12.540 -67.627 1.00 32.31 160 GLY A CA 1
ATOM 1221 C C . GLY A 1 160 ? -27.979 -12.798 -66.828 1.00 32.31 160 GLY A C 1
ATOM 1222 O O . GLY A 1 160 ? -28.439 -13.929 -66.722 1.00 32.31 160 GLY A O 1
ATOM 1223 N N . TRP A 1 161 ? -28.575 -11.704 -66.348 1.00 29.34 161 TRP A N 1
ATOM 1224 C CA . TRP A 1 161 ? -30.021 -11.451 -66.315 1.00 29.34 161 TRP A CA 1
ATOM 1225 C C . TRP A 1 161 ? -30.258 -9.986 -65.920 1.00 29.34 161 TRP A C 1
ATOM 1227 O O . TRP A 1 161 ? -29.977 -9.594 -64.789 1.00 29.34 161 TRP A O 1
ATOM 1237 N N . SER A 1 162 ? -30.763 -9.170 -66.853 1.00 36.56 162 SER A N 1
ATOM 1238 C CA . SER A 1 162 ? -31.447 -7.918 -66.517 1.00 36.56 162 SER A CA 1
ATOM 1239 C C . SER A 1 162 ? -32.938 -8.213 -66.403 1.00 36.56 162 SER A C 1
ATOM 1241 O O . SER A 1 162 ? -33.557 -8.694 -67.354 1.00 36.56 162 SER A O 1
ATOM 1243 N N . GLY A 1 163 ? -33.501 -7.929 -65.234 1.00 40.78 163 GLY A N 1
ATOM 1244 C CA . GLY A 1 163 ? -34.930 -7.722 -65.071 1.00 40.78 163 GLY A CA 1
ATOM 1245 C C . GLY A 1 163 ? -35.260 -6.248 -65.297 1.00 40.78 163 GLY A C 1
ATOM 1246 O O . GLY A 1 163 ? -34.605 -5.401 -64.695 1.00 40.78 163 GLY A O 1
ATOM 1247 N N . VAL A 1 164 ? -36.305 -6.039 -66.109 1.00 41.84 164 VAL A N 1
ATOM 1248 C CA . VAL A 1 164 ? -37.029 -4.792 -66.443 1.00 41.84 164 VAL A CA 1
ATOM 1249 C C . VAL A 1 164 ? -36.287 -3.786 -67.317 1.00 41.84 164 VAL A C 1
ATOM 1251 O O . VAL A 1 164 ? -35.286 -3.192 -66.870 1.00 41.84 164 VAL A O 1
#

Foldseek 3Di:
DDDDPDQQQDDLVRLVVLCVVCVVVLLVLLCVQANDVCSVVLSVVLNVCSNPDDSPDRDNDSNVVSSVSSNVSSVVVVVVVVVVVVVVVVVCCVVPPDPPPPPPVNVVVVVVVVVVCVVVPPPPPVVVVVVVPDDDDDDDDDDDPDDDDDDDPDPDDDDDDDDD

Radius of gyration: 33.26 Å; chains: 1; bounding box: 73×29×109 Å

Secondary structure (DSSP, 8-state):
------PPPPPHHHHHHHHHHTHHHHHHHHHHHH-HHHHHHHHHHHHHHHHTS-TTS--S-HHHHHHHHHHHHHHHHHHHHHHHHHHHHHHHHHHH-S-----HHHHHHHHHHHHHHGGG-----TTGGGTT----------------PPP-------------

Organism: Nitrobacter winogradskyi (strain ATCC 25391 / DSM 10237 / CIP 104748 / NCIMB 11846 / Nb-255) (NCBI:txid323098)